Protein AF-A0A671MKJ3-F1 (afdb_monomer_lite)

Secondary structure (DSSP, 8-state):
-HHHHHHHHHHHHHHHHHHHHHHTSSTTHHHHHHHHHHHTT-HHHHHHHHHHHHH-

pLDDT: mean 93.31, std 5.31, range [62.75, 98.19]

Radius of gyration: 18.94 Å; chains: 1; bounding box: 41×9×50 Å

Organism: NCBI:txid1608454

Foldseek 3Di:
DVVVVVVVVVVVVVVVVVVVCVCVVCLCVLVVQLVVCVVVVPPVVNVVSVVVNVVD

InterPro domains:
  IPR006077 Vinculin/alpha-catenin [PF01044] (1-56)
  IPR036723 Alpha-catenin/vinculin-like superfamily [SSF47220] (7-56)

Structure (mmCIF, N/CA/C/O backbone):
data_AF-A0A671MKJ3-F1
#
_entry.id   AF-A0A671MKJ3-F1
#
loop_
_atom_site.group_PDB
_atom_site.id
_atom_site.type_symbol
_atom_site.label_atom_id
_atom_site.label_alt_id
_atom_site.label_comp_id
_atom_site.label_asym_id
_atom_site.label_entity_id
_atom_site.label_seq_id
_atom_site.pdbx_PDB_ins_code
_atom_site.Cartn_x
_atom_site.Cartn_y
_atom_site.Cartn_z
_atom_site.occupancy
_atom_site.B_iso_or_equiv
_atom_site.auth_seq_id
_atom_site.auth_comp_id
_atom_site.auth_asym_id
_atom_site.auth_atom_id
_atom_site.pdbx_PDB_model_num
ATOM 1 N N . MET A 1 1 ? 25.539 -1.273 -30.353 1.00 62.75 1 MET A N 1
ATOM 2 C CA . MET A 1 1 ? 25.365 -0.881 -28.931 1.00 62.75 1 MET A CA 1
ATOM 3 C C 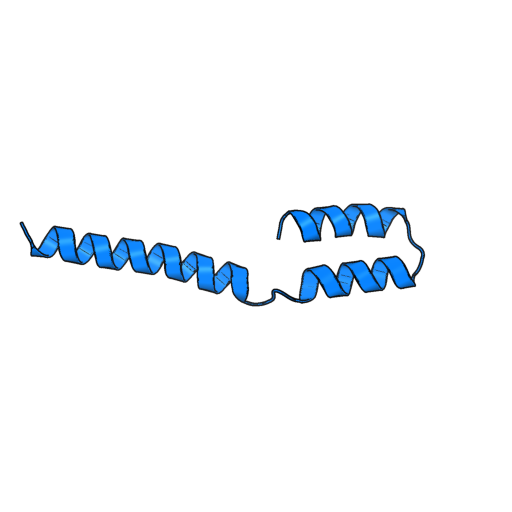. MET A 1 1 ? 23.931 -0.467 -28.572 1.00 62.75 1 MET A C 1
ATOM 5 O O . MET A 1 1 ? 23.494 -0.753 -27.470 1.00 62.75 1 MET A O 1
ATOM 9 N N . THR A 1 2 ? 23.146 0.108 -29.487 1.00 80.56 2 THR A N 1
ATOM 10 C CA . THR A 1 2 ? 21.772 0.608 -29.246 1.00 80.56 2 THR A CA 1
ATOM 11 C C . THR A 1 2 ? 20.727 -0.448 -28.852 1.00 80.56 2 THR A C 1
ATOM 13 O O . THR A 1 2 ? 19.845 -0.153 -28.046 1.00 80.56 2 THR A O 1
ATOM 16 N N . LYS A 1 3 ? 20.816 -1.684 -29.370 1.00 89.75 3 LYS A N 1
ATOM 17 C CA . LYS A 1 3 ? 19.848 -2.760 -29.064 1.00 89.75 3 LYS A CA 1
ATOM 18 C C . LYS A 1 3 ? 19.890 -3.189 -27.589 1.00 89.75 3 LYS A C 1
ATOM 20 O O . LYS A 1 3 ? 18.853 -3.182 -26.939 1.00 89.75 3 LYS A O 1
ATOM 25 N N . LYS A 1 4 ? 21.081 -3.450 -27.034 1.00 92.25 4 LYS A N 1
ATOM 26 C CA . LYS A 1 4 ? 21.244 -3.860 -25.624 1.00 92.25 4 LYS A CA 1
ATOM 27 C C . LYS A 1 4 ? 20.734 -2.794 -24.647 1.00 92.25 4 LYS A C 1
ATOM 29 O O . LYS A 1 4 ? 20.003 -3.111 -23.718 1.00 92.25 4 LYS A O 1
ATOM 34 N N . THR A 1 5 ? 21.033 -1.519 -24.902 1.00 94.81 5 THR A N 1
ATOM 35 C CA . THR A 1 5 ? 20.541 -0.402 -24.075 1.00 94.81 5 THR A CA 1
ATOM 36 C C . THR A 1 5 ? 19.023 -0.215 -24.184 1.00 94.81 5 THR A C 1
ATOM 38 O O . THR A 1 5 ? 18.371 0.201 -23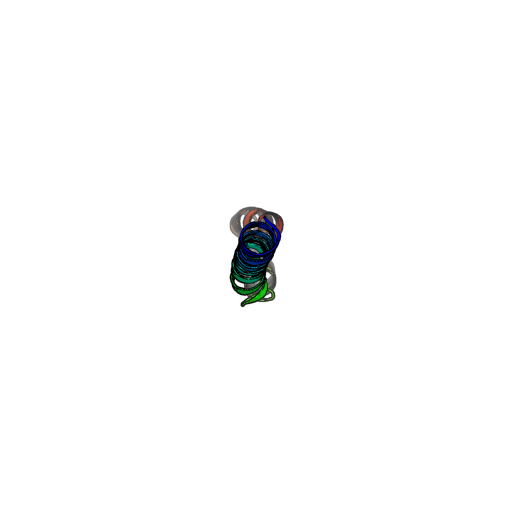.228 1.00 94.81 5 THR A O 1
ATOM 41 N N . ARG A 1 6 ? 18.423 -0.508 -25.345 1.00 95.19 6 ARG A N 1
ATOM 42 C CA . ARG A 1 6 ? 16.961 -0.507 -25.515 1.00 95.19 6 ARG A CA 1
ATOM 43 C C . ARG A 1 6 ? 16.309 -1.642 -24.726 1.00 95.19 6 ARG A C 1
ATOM 45 O O . ARG A 1 6 ? 15.300 -1.409 -24.065 1.00 95.19 6 ARG A O 1
ATOM 52 N N . ASP A 1 7 ? 16.894 -2.832 -24.775 1.00 96.88 7 ASP A N 1
ATOM 53 C CA . ASP A 1 7 ? 16.365 -4.009 -24.088 1.00 96.88 7 ASP A CA 1
ATOM 54 C C . ASP A 1 7 ? 16.476 -3.849 -22.560 1.00 96.88 7 ASP A C 1
ATOM 56 O O . ASP A 1 7 ? 15.507 -4.121 -21.852 1.00 96.88 7 ASP A O 1
ATOM 60 N N . LEU A 1 8 ? 17.573 -3.270 -22.056 1.00 97.12 8 LEU A N 1
ATOM 61 C CA . LEU A 1 8 ? 17.719 -2.904 -20.641 1.00 97.12 8 LEU A CA 1
ATOM 62 C C . LEU A 1 8 ? 16.628 -1.925 -20.180 1.00 97.12 8 LEU A C 1
ATOM 64 O O . LEU A 1 8 ? 15.949 -2.178 -19.190 1.00 97.12 8 LEU A O 1
ATOM 68 N N . ARG A 1 9 ? 16.383 -0.842 -20.931 1.00 97.31 9 ARG A N 1
ATOM 69 C CA . ARG A 1 9 ? 15.300 0.115 -20.619 1.00 97.31 9 ARG A CA 1
ATOM 70 C C . ARG A 1 9 ? 13.914 -0.527 -20.622 1.00 97.31 9 ARG A C 1
ATOM 72 O O . ARG A 1 9 ? 13.009 -0.046 -19.944 1.00 97.31 9 ARG A O 1
ATOM 79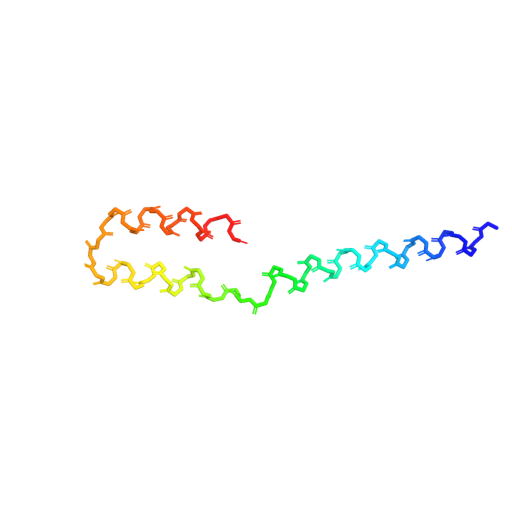 N N . ARG A 1 10 ? 13.705 -1.584 -21.410 1.00 97.62 10 ARG A N 1
ATOM 80 C CA . ARG A 1 10 ? 12.456 -2.352 -21.371 1.00 97.62 10 ARG A CA 1
ATOM 81 C C . ARG A 1 10 ? 12.351 -3.167 -20.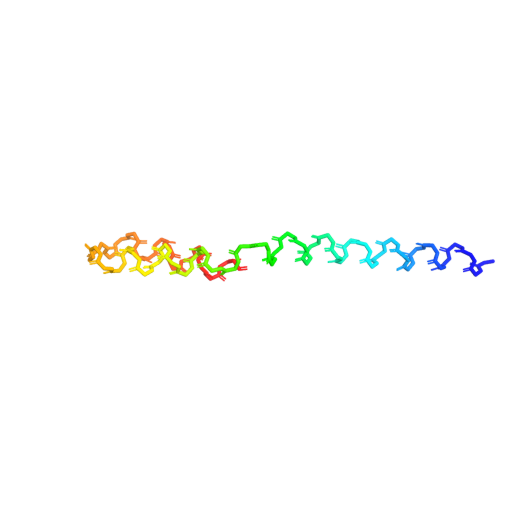084 1.00 97.62 10 ARG A C 1
ATOM 83 O O . ARG A 1 10 ? 11.286 -3.147 -19.485 1.00 97.62 10 ARG A O 1
ATOM 90 N N . GLN A 1 11 ? 13.421 -3.839 -19.661 1.00 98.12 11 GLN A N 1
ATOM 91 C CA . GLN A 1 11 ? 13.412 -4.621 -18.419 1.00 98.12 11 GLN A CA 1
ATOM 92 C C . GLN A 1 11 ? 13.236 -3.738 -17.183 1.00 98.12 11 GLN A C 1
ATOM 94 O O . GLN A 1 11 ? 12.423 -4.056 -16.327 1.00 98.12 11 GLN A O 1
ATOM 99 N N . LEU A 1 12 ? 13.898 -2.580 -17.138 1.00 98.12 12 LEU A N 1
ATOM 100 C CA . LEU A 1 12 ? 13.729 -1.630 -16.034 1.00 98.12 12 LEU A CA 1
ATOM 101 C C . LEU A 1 12 ? 12.282 -1.134 -15.917 1.00 98.12 12 LEU A C 1
ATOM 103 O O . LEU A 1 12 ? 11.740 -1.075 -14.823 1.00 98.12 12 LEU A O 1
ATOM 107 N N . ARG A 1 13 ? 11.620 -0.841 -17.045 1.00 98.19 13 ARG A N 1
ATOM 108 C CA . ARG A 1 13 ? 10.198 -0.461 -17.031 1.00 98.19 13 ARG A CA 1
ATOM 109 C C . ARG A 1 13 ? 9.284 -1.591 -16.570 1.00 98.19 13 ARG A C 1
ATOM 111 O O . ARG A 1 13 ? 8.280 -1.305 -15.938 1.00 98.19 13 ARG A O 1
ATOM 118 N N . LYS A 1 14 ? 9.619 -2.845 -16.884 1.00 98.06 14 LYS A N 1
ATOM 119 C CA . LYS A 1 14 ? 8.874 -4.001 -16.376 1.00 98.06 14 LYS A CA 1
ATOM 120 C C . LYS A 1 14 ? 9.007 -4.122 -14.866 1.00 98.06 14 LYS A C 1
ATOM 122 O O . LYS A 1 14 ? 7.988 -4.136 -14.211 1.00 98.06 14 LYS A O 1
ATOM 127 N N . ALA A 1 15 ? 10.225 -4.055 -14.333 1.00 98.12 15 ALA A N 1
ATOM 128 C CA . ALA A 1 15 ? 10.445 -4.115 -12.889 1.00 98.12 15 ALA A CA 1
ATOM 129 C C . ALA A 1 15 ? 9.686 -3.010 -12.128 1.00 98.12 15 ALA A C 1
ATOM 131 O O . ALA A 1 15 ? 9.130 -3.256 -11.065 1.00 98.12 15 ALA A O 1
ATOM 132 N N . VAL A 1 16 ? 9.614 -1.797 -12.695 1.00 97.88 16 VAL A N 1
ATOM 133 C CA . VAL A 1 16 ? 8.776 -0.721 -12.137 1.00 97.88 16 VAL A CA 1
ATOM 134 C C . VAL A 1 16 ? 7.290 -1.077 -12.214 1.00 97.88 16 VAL A C 1
ATOM 136 O O . VAL A 1 16 ? 6.574 -0.893 -11.238 1.00 97.88 16 VAL A O 1
ATOM 139 N N . MET A 1 17 ? 6.820 -1.587 -13.355 1.00 97.62 17 MET A N 1
ATOM 140 C CA . MET A 1 17 ? 5.425 -2.009 -13.512 1.00 97.62 17 MET A CA 1
ATOM 141 C C . MET A 1 17 ? 5.044 -3.169 -12.595 1.00 97.62 17 MET A C 1
ATOM 143 O O . MET A 1 17 ? 3.913 -3.181 -12.131 1.00 97.62 17 MET A O 1
ATOM 147 N N . ASP A 1 18 ? 5.957 -4.098 -12.324 1.00 97.25 18 ASP A N 1
ATOM 148 C CA . ASP A 1 18 ? 5.731 -5.212 -11.404 1.00 97.25 18 ASP A CA 1
ATOM 149 C C . ASP A 1 18 ? 5.458 -4.656 -9.993 1.00 97.25 18 ASP A C 1
ATOM 151 O O . ASP A 1 18 ? 4.422 -4.951 -9.407 1.00 97.25 18 ASP A O 1
ATOM 155 N N . HIS A 1 19 ? 6.282 -3.713 -9.512 1.00 96.25 19 HIS A N 1
ATOM 156 C CA . HIS A 1 19 ? 6.041 -3.041 -8.227 1.00 96.25 19 HIS A CA 1
ATOM 157 C C . HIS A 1 19 ? 4.736 -2.229 -8.216 1.00 96.25 19 HIS A C 1
ATOM 159 O O . HIS A 1 19 ? 4.009 -2.234 -7.227 1.00 96.25 19 HIS A O 1
ATOM 165 N N . VAL A 1 20 ? 4.419 -1.506 -9.295 1.00 96.31 20 VAL A N 1
ATOM 166 C CA . VAL A 1 20 ? 3.150 -0.761 -9.386 1.00 96.31 20 VAL A CA 1
ATOM 167 C C . VAL A 1 20 ? 1.958 -1.722 -9.377 1.00 96.31 20 VAL A C 1
ATOM 169 O O . VAL A 1 20 ? 0.956 -1.446 -8.728 1.00 96.31 20 VAL A O 1
ATOM 172 N N . SER A 1 21 ? 2.054 -2.854 -10.069 1.00 95.06 21 SER A N 1
ATOM 173 C CA . SER A 1 21 ? 0.989 -3.856 -10.097 1.00 95.06 21 SER A CA 1
ATOM 174 C C . SER A 1 21 ? 0.725 -4.433 -8.709 1.00 95.06 21 SER A C 1
ATOM 176 O O . SER A 1 21 ? -0.434 -4.566 -8.329 1.00 95.06 21 SER A O 1
ATOM 178 N N . ASP A 1 22 ? 1.781 -4.730 -7.950 1.00 93.31 22 ASP A N 1
ATOM 179 C CA . ASP A 1 22 ? 1.658 -5.312 -6.613 1.00 93.31 22 ASP A CA 1
ATOM 180 C C . ASP A 1 22 ? 1.159 -4.284 -5.584 1.00 93.31 22 ASP A C 1
ATOM 182 O O . ASP A 1 22 ? 0.221 -4.558 -4.837 1.00 93.31 22 ASP A O 1
ATOM 186 N N . SER A 1 23 ? 1.728 -3.072 -5.565 1.00 92.62 23 SER A N 1
ATOM 187 C CA . SER A 1 23 ? 1.374 -2.045 -4.571 1.00 92.62 23 SER A CA 1
ATOM 188 C C . SER A 1 23 ? -0.032 -1.471 -4.745 1.00 92.62 23 SER A C 1
ATOM 190 O O . SER A 1 23 ? -0.633 -1.038 -3.768 1.00 92.62 23 SER A O 1
ATOM 192 N N . PHE A 1 24 ? -0.572 -1.446 -5.967 1.00 92.81 24 PHE A N 1
ATOM 193 C CA . PHE A 1 24 ? -1.870 -0.820 -6.248 1.00 92.81 24 PHE A CA 1
ATOM 194 C C . PHE A 1 24 ? -3.025 -1.820 -6.420 1.00 92.81 24 PHE A C 1
ATOM 196 O O . PHE A 1 24 ? -4.123 -1.411 -6.801 1.00 92.81 24 PHE A O 1
ATOM 203 N N . LEU A 1 25 ? -2.813 -3.110 -6.135 1.00 88.94 25 LEU A N 1
ATOM 204 C CA . LEU A 1 25 ? -3.840 -4.145 -6.296 1.00 88.94 25 LEU A CA 1
ATOM 205 C C . LEU A 1 25 ? -5.014 -3.971 -5.313 1.00 88.94 25 LEU A C 1
ATOM 207 O O . LEU A 1 25 ? -6.169 -4.090 -5.715 1.00 88.94 25 LEU A O 1
ATOM 211 N N . GLU A 1 26 ? -4.732 -3.655 -4.043 1.00 84.88 26 GLU A N 1
ATOM 212 C CA . GLU A 1 26 ? -5.740 -3.590 -2.969 1.00 84.88 26 GLU A CA 1
ATOM 213 C C . GLU A 1 26 ? -5.529 -2.404 -2.009 1.00 84.88 26 GLU A C 1
ATOM 215 O O . GLU A 1 26 ? -5.441 -2.556 -0.792 1.00 84.88 26 GLU A O 1
ATOM 220 N N . THR A 1 27 ? -5.504 -1.185 -2.547 1.00 89.62 27 THR A N 1
ATOM 221 C CA . THR A 1 27 ? -5.175 0.034 -1.778 1.00 89.62 27 THR A CA 1
ATOM 222 C C . THR A 1 27 ? -6.159 0.386 -0.656 1.00 89.62 27 THR A C 1
ATOM 224 O O . THR A 1 27 ? -5.824 1.126 0.266 1.00 89.62 27 THR A O 1
ATOM 227 N N . ASN A 1 28 ? -7.395 -0.118 -0.719 1.00 89.56 28 ASN A N 1
ATOM 228 C CA . ASN A 1 28 ? -8.443 0.236 0.242 1.00 89.56 28 ASN A CA 1
ATOM 229 C C . ASN A 1 28 ? -8.471 -0.677 1.474 1.00 89.56 28 ASN A C 1
ATOM 231 O O . ASN A 1 28 ? -9.014 -0.285 2.507 1.00 89.56 28 ASN A O 1
ATOM 235 N N . VAL A 1 29 ? -7.921 -1.892 1.381 1.00 92.12 29 VAL A N 1
ATOM 236 C CA . VAL A 1 29 ? -8.056 -2.909 2.436 1.00 92.12 29 VAL A CA 1
ATOM 237 C C . VAL A 1 29 ? -7.409 -2.455 3.752 1.00 92.12 29 VAL A C 1
ATOM 239 O O . VAL A 1 29 ? -8.090 -2.524 4.778 1.00 92.12 29 VAL A O 1
ATOM 242 N N . PRO A 1 30 ? -6.180 -1.902 3.768 1.00 92.06 30 PRO A N 1
ATOM 243 C CA . PRO A 1 30 ? -5.544 -1.479 5.018 1.00 92.06 30 PRO A CA 1
ATOM 244 C C . PRO A 1 30 ? -6.322 -0.380 5.756 1.00 92.06 30 PRO A C 1
ATOM 246 O O . PRO A 1 30 ? -6.437 -0.414 6.981 1.00 92.06 30 PRO A O 1
ATOM 249 N N . LEU A 1 31 ? -6.935 0.554 5.018 1.00 94.56 31 LEU A N 1
ATOM 250 C CA . LEU A 1 31 ? -7.778 1.598 5.607 1.00 94.56 31 LEU A CA 1
ATOM 251 C C . LEU A 1 31 ? -9.084 1.029 6.179 1.00 94.56 31 LEU A C 1
ATOM 253 O O . LEU A 1 31 ? -9.501 1.417 7.269 1.00 94.56 31 LEU A O 1
ATOM 257 N N . LEU A 1 32 ? -9.734 0.110 5.459 1.00 94.69 32 LEU A N 1
ATOM 258 C CA . LEU A 1 32 ? -10.984 -0.510 5.907 1.00 94.69 32 LEU A CA 1
ATOM 259 C C . LEU A 1 32 ? -10.789 -1.326 7.191 1.00 94.69 32 LEU A C 1
ATOM 261 O O . LEU A 1 32 ? -11.605 -1.213 8.105 1.00 94.69 32 LEU A O 1
ATOM 265 N N . VAL A 1 33 ? -9.695 -2.087 7.291 1.00 94.00 33 VAL A N 1
ATOM 266 C CA . VAL A 1 33 ? -9.352 -2.855 8.500 1.00 94.00 33 VAL A CA 1
ATOM 267 C C . VAL A 1 33 ? -9.108 -1.924 9.691 1.00 94.00 33 VAL A C 1
ATOM 269 O O . VAL A 1 33 ? -9.623 -2.172 10.782 1.00 94.00 33 VAL A O 1
ATOM 272 N N . LEU A 1 34 ? -8.398 -0.811 9.481 1.00 94.56 34 LEU A N 1
ATOM 273 C CA . LEU A 1 34 ? -8.168 0.189 10.524 1.00 94.56 34 LEU A CA 1
ATOM 274 C C . LEU A 1 34 ? -9.476 0.835 11.017 1.00 94.56 34 LEU A C 1
ATOM 276 O O . LEU A 1 34 ? -9.666 1.005 12.223 1.00 94.56 34 LEU A O 1
ATOM 280 N N . ILE A 1 35 ? -10.394 1.171 10.103 1.00 95.31 35 ILE A N 1
ATOM 281 C CA . ILE A 1 35 ? -11.716 1.717 10.453 1.00 95.31 35 ILE A CA 1
ATOM 282 C C . ILE A 1 35 ? -12.515 0.713 11.289 1.00 95.31 35 ILE A C 1
ATOM 284 O O . ILE A 1 35 ? -13.164 1.107 12.256 1.00 95.31 35 ILE A O 1
ATOM 288 N N . GLU A 1 36 ? -12.477 -0.570 10.936 1.00 94.56 36 GLU A N 1
ATOM 289 C CA . GLU A 1 36 ? -13.220 -1.603 11.659 1.00 94.56 36 GLU A CA 1
ATOM 290 C C . GLU A 1 36 ? -12.676 -1.815 13.080 1.00 94.56 36 GLU A C 1
ATOM 292 O O . GLU A 1 36 ? -13.446 -1.848 14.040 1.00 94.56 36 GLU A O 1
ATOM 297 N N . ALA A 1 37 ? -11.350 -1.831 13.247 1.00 93.69 37 ALA A N 1
ATOM 298 C CA . ALA A 1 37 ? -10.725 -1.860 14.570 1.00 93.69 37 ALA A CA 1
ATOM 299 C C . ALA A 1 37 ? -11.133 -0.645 15.426 1.00 93.69 37 ALA A C 1
ATOM 301 O O . ALA A 1 37 ? -11.414 -0.782 16.620 1.00 93.69 37 ALA A O 1
ATOM 302 N N . ALA A 1 38 ? -11.228 0.540 14.808 1.00 94.88 38 ALA A N 1
ATOM 303 C CA . ALA A 1 38 ? -11.663 1.757 15.487 1.00 94.88 38 ALA A CA 1
ATOM 304 C C . ALA A 1 38 ? -13.144 1.704 15.897 1.00 94.88 38 ALA A C 1
ATOM 306 O O . ALA A 1 38 ? -13.479 2.109 17.010 1.00 94.88 38 ALA A O 1
ATOM 307 N N . LYS A 1 39 ? -14.026 1.161 15.047 1.00 96.25 39 LYS A N 1
ATOM 308 C CA . LYS A 1 39 ? -15.452 0.961 15.371 1.00 96.25 39 LYS A CA 1
ATOM 309 C C . LYS A 1 39 ? -15.663 0.014 16.550 1.00 96.25 39 LYS A C 1
ATOM 311 O O . LYS A 1 39 ? -16.571 0.241 17.343 1.00 96.25 39 LYS A O 1
ATOM 316 N N . ASN A 1 40 ? -14.811 -0.999 16.687 1.00 94.12 40 ASN A N 1
ATOM 317 C CA . ASN A 1 40 ? -14.854 -1.950 17.799 1.00 94.12 40 ASN A CA 1
ATOM 318 C C . ASN A 1 40 ? -14.294 -1.379 19.114 1.00 94.12 40 ASN A C 1
ATOM 320 O O . ASN A 1 40 ? -14.388 -2.031 20.152 1.00 94.12 40 ASN A O 1
ATOM 324 N N . GLY A 1 41 ? -13.715 -0.171 19.093 1.00 92.62 41 GLY A N 1
ATOM 325 C CA . GLY A 1 41 ? -13.170 0.494 20.279 1.00 92.62 41 GLY A CA 1
ATOM 326 C C . GLY A 1 41 ? -11.904 -0.161 20.845 1.00 92.62 41 GLY A C 1
ATOM 327 O O . GLY A 1 41 ? -11.518 0.130 21.976 1.00 92.62 41 GLY A O 1
ATOM 328 N N . ASN A 1 42 ? -11.246 -1.046 20.089 1.00 91.31 42 ASN A N 1
ATOM 329 C CA . ASN A 1 42 ? -10.054 -1.756 20.546 1.00 91.31 42 ASN A CA 1
ATOM 330 C C . ASN A 1 42 ? -8.785 -0.930 20.279 1.00 91.31 42 ASN A C 1
ATOM 332 O O . ASN A 1 42 ? -8.139 -1.063 19.241 1.00 91.31 42 ASN A O 1
ATOM 336 N N . GLU A 1 43 ? -8.396 -0.080 21.233 1.00 92.69 43 GLU A N 1
ATOM 337 C CA . GLU A 1 43 ? -7.241 0.824 21.085 1.00 92.69 43 GLU A CA 1
ATOM 338 C C . GLU A 1 43 ? -5.914 0.116 20.778 1.00 92.69 43 GLU A C 1
ATOM 340 O O . GLU A 1 43 ? -5.026 0.707 20.157 1.00 92.69 43 GLU A O 1
ATOM 345 N N . LYS A 1 44 ? -5.752 -1.133 21.229 1.00 94.50 44 LYS A N 1
ATOM 3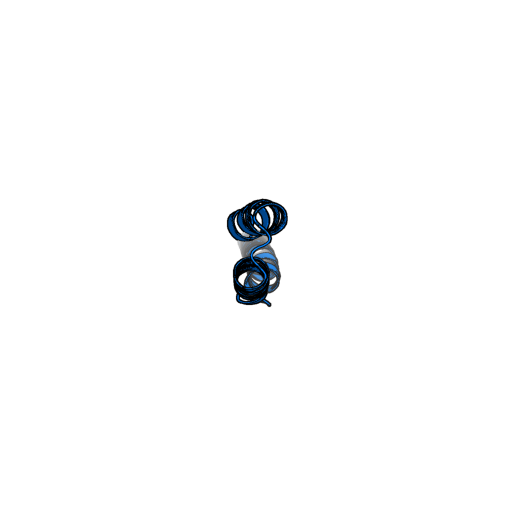46 C CA . LYS A 1 44 ? -4.536 -1.904 20.969 1.00 94.50 44 LYS A CA 1
ATOM 347 C C . LYS A 1 44 ? -4.460 -2.303 19.495 1.00 94.50 44 LYS A C 1
ATOM 349 O O . LYS A 1 44 ? -3.463 -2.005 18.844 1.00 94.50 44 LYS A O 1
ATOM 354 N N . GLU A 1 45 ? -5.528 -2.896 18.966 1.00 92.06 45 GLU A N 1
ATOM 355 C CA . GLU A 1 45 ? -5.620 -3.274 17.549 1.00 92.06 45 GLU A CA 1
ATOM 356 C C . GLU A 1 45 ? -5.555 -2.054 16.633 1.00 92.06 45 GLU A C 1
ATOM 358 O O . GLU A 1 45 ? -4.870 -2.088 15.617 1.00 92.06 45 GLU A O 1
ATOM 363 N N . VAL A 1 46 ? -6.187 -0.939 17.010 1.00 95.19 46 VAL A N 1
ATOM 364 C CA . VAL A 1 46 ? -6.102 0.309 16.237 1.00 95.19 46 VAL A CA 1
ATOM 365 C C . VAL A 1 46 ? -4.652 0.768 16.079 1.00 95.19 46 VAL A C 1
ATOM 367 O O . VAL A 1 46 ? -4.261 1.166 14.985 1.00 95.19 46 VAL A O 1
ATOM 370 N N . LYS A 1 47 ? -3.829 0.697 17.134 1.00 94.62 47 LYS A N 1
ATOM 371 C CA . LYS A 1 47 ? -2.404 1.068 17.052 1.00 94.62 47 LYS A CA 1
ATOM 372 C C . LYS A 1 47 ? -1.610 0.126 16.150 1.00 94.62 47 LYS A C 1
ATOM 374 O O . LYS A 1 47 ? -0.759 0.593 15.398 1.00 94.62 47 LYS A O 1
ATOM 379 N N . GLU A 1 48 ? -1.891 -1.171 16.215 1.00 94.25 48 GLU A N 1
ATOM 380 C CA . GLU A 1 48 ? -1.231 -2.181 15.382 1.00 94.25 48 GLU A CA 1
ATOM 381 C C . GLU A 1 48 ? -1.606 -2.000 13.900 1.00 94.25 48 GLU A C 1
ATOM 383 O O . GLU A 1 48 ? -0.726 -1.879 13.048 1.00 94.25 48 GLU A O 1
ATOM 388 N N . TYR A 1 49 ? -2.896 -1.852 13.585 1.00 94.38 49 TYR A N 1
ATOM 389 C CA . TYR A 1 49 ? -3.362 -1.633 12.213 1.00 94.38 49 TYR A CA 1
ATOM 390 C C . TYR A 1 49 ? -3.000 -0.252 11.657 1.00 94.38 49 TYR A C 1
ATOM 392 O O . TYR A 1 49 ? -2.799 -0.116 10.452 1.00 94.38 49 TYR A O 1
ATOM 400 N N . ALA A 1 50 ? -2.851 0.768 12.507 1.00 93.81 50 ALA A N 1
ATOM 401 C CA . ALA A 1 50 ? -2.367 2.077 12.076 1.00 93.81 50 ALA A CA 1
ATOM 402 C C . ALA A 1 50 ? -0.922 2.007 11.564 1.00 93.81 50 ALA A C 1
ATOM 404 O O . ALA A 1 50 ? -0.577 2.706 10.611 1.00 93.81 50 ALA A O 1
ATOM 405 N N . GLN A 1 51 ? -0.088 1.150 12.162 1.00 94.38 51 GLN A N 1
ATOM 406 C CA . GLN A 1 51 ? 1.271 0.925 11.679 1.00 94.38 51 GLN A CA 1
ATOM 407 C C . GLN A 1 51 ? 1.261 0.199 10.328 1.00 94.38 51 GLN A C 1
ATOM 409 O O . GLN A 1 51 ? 1.954 0.631 9.412 1.00 94.38 51 GLN A O 1
ATOM 414 N N . VAL A 1 52 ? 0.414 -0.824 10.168 1.00 92.75 52 VAL A N 1
ATOM 415 C CA . VAL A 1 52 ? 0.244 -1.534 8.887 1.00 92.75 52 VAL A CA 1
ATOM 416 C C . VAL A 1 52 ? -0.225 -0.585 7.779 1.00 92.75 52 VAL A C 1
ATOM 418 O O . VAL A 1 52 ? 0.330 -0.600 6.687 1.00 92.75 52 VAL A O 1
ATOM 421 N N . PHE A 1 53 ? -1.195 0.292 8.061 1.00 93.81 53 PHE A N 1
ATOM 422 C CA . PHE A 1 53 ? -1.659 1.304 7.103 1.00 93.81 53 PHE A CA 1
ATOM 423 C C . PHE A 1 53 ? -0.567 2.316 6.729 1.00 93.81 53 PHE A C 1
ATOM 425 O O . PHE A 1 53 ? -0.557 2.825 5.617 1.00 93.81 53 PHE A O 1
ATOM 432 N N . ARG A 1 54 ? 0.350 2.624 7.651 1.00 93.25 54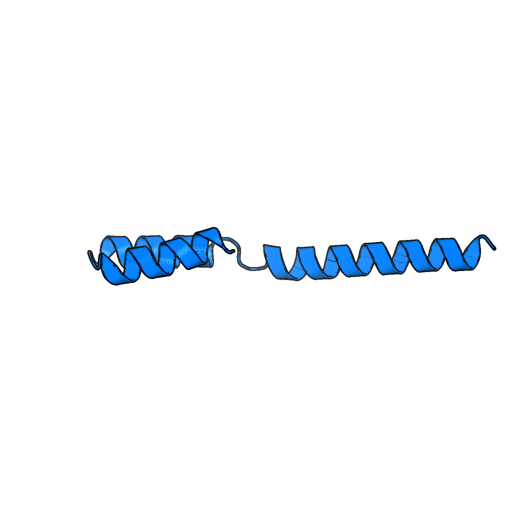 ARG A N 1
ATOM 433 C CA . ARG A 1 54 ? 1.459 3.551 7.400 1.00 93.25 54 ARG A CA 1
ATOM 434 C C . ARG A 1 54 ? 2.564 2.945 6.528 1.00 93.25 54 ARG A C 1
ATOM 436 O O . ARG A 1 54 ? 3.285 3.697 5.878 1.00 93.25 54 ARG A O 1
ATOM 443 N N . GLU A 1 55 ? 2.747 1.630 6.592 1.00 91.25 55 GLU A N 1
ATOM 444 C CA . GLU A 1 55 ? 3.776 0.895 5.843 1.00 91.25 55 GLU A CA 1
ATOM 445 C C . GLU A 1 55 ? 3.316 0.454 4.447 1.00 91.25 55 GLU A C 1
ATOM 447 O O . GLU A 1 55 ? 4.168 0.209 3.591 1.00 91.25 55 GLU A O 1
ATOM 452 N N . HIS A 1 56 ? 2.001 0.358 4.233 1.00 86.62 56 HIS A N 1
ATOM 453 C CA . HIS A 1 56 ? 1.374 0.087 2.938 1.00 86.62 56 HIS A CA 1
ATOM 454 C C . HIS A 1 56 ? 1.498 1.274 1.973 1.00 86.62 56 HIS A C 1
ATOM 456 O O . HIS A 1 56 ? 1.851 1.025 0.798 1.00 86.62 56 HIS A O 1
#

Sequence (56 aa):
MTKKTRDLRRQLRKAVMDHVSDSFLETNVPLLVLIEAAKNGNEKEVKEYAQVFREH